Protein AF-A0A420J752-F1 (afdb_monomer_l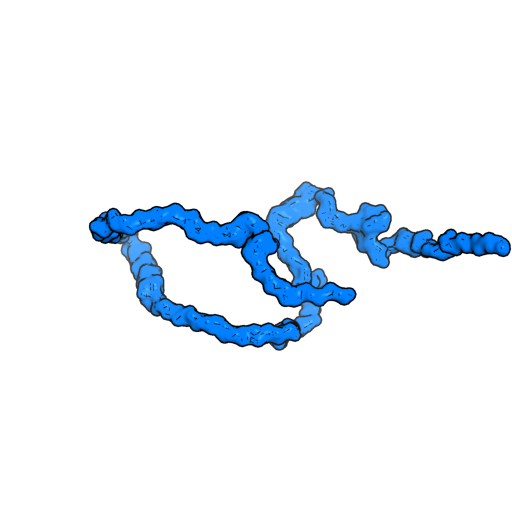ite)

Secondary structure (DSSP, 8-state):
-----PPPPGGGS-GGG---S------------------HHHHHHHHHHHHHHS-HHHHHHHHHHHHHHHHS-----PPP------SSPPTT------SS---TT-----HHHHHHHHH---TTS-B-TTT--BSS-GGG-GGGGT--GGG--PPPP-

Foldseek 3Di:
DDPPPDDDDPVNDDPVPDPPPPPPPDPPDDPDPPPVVVPVPVVVVVVVVVLVVDDPVVNVVVVVVVCVVVVPDVPPPPDPDPPPPPVDDPPPDDPPPPPDPDDPPDDDDDPVVVVCVVVDPDPPQDAAPPPRHGDDHVVPDPCVVVPDVPPPPDPDDD

Structure (mmCIF, N/CA/C/O backbone):
data_AF-A0A420J752-F1
#
_entry.id   AF-A0A420J752-F1
#
loop_
_atom_site.group_PDB
_atom_site.id
_atom_site.type_symbol
_atom_site.label_atom_id
_atom_site.label_alt_id
_atom_site.label_comp_id
_atom_site.label_asym_id
_atom_site.label_entity_id
_atom_site.label_seq_id
_atom_site.pdbx_PDB_ins_code
_atom_site.Cartn_x
_atom_site.Cartn_y
_atom_site.Cartn_z
_atom_site.occupancy
_atom_site.B_iso_or_equiv
_atom_site.auth_seq_id
_atom_site.auth_comp_id
_atom_site.auth_asym_id
_atom_site.auth_atom_id
_atom_site.pdbx_PDB_model_num
ATOM 1 N N . MET A 1 1 ? -27.806 12.579 -32.668 1.00 44.66 1 MET A N 1
ATOM 2 C CA . MET A 1 1 ? -27.696 13.347 -31.411 1.00 44.66 1 MET A CA 1
ATOM 3 C C . MET A 1 1 ? -28.503 12.600 -30.371 1.00 44.66 1 MET A C 1
ATOM 5 O O . MET A 1 1 ? -29.697 12.449 -30.565 1.00 44.66 1 MET A O 1
ATOM 9 N N . ILE A 1 2 ? -27.848 12.028 -29.363 1.00 44.81 2 ILE A N 1
ATOM 10 C CA . ILE A 1 2 ? -28.514 11.266 -28.303 1.00 44.81 2 ILE A CA 1
ATOM 11 C C . ILE A 1 2 ? -28.699 12.230 -27.129 1.00 44.81 2 ILE A C 1
ATOM 13 O O . ILE A 1 2 ? -27.719 12.641 -26.514 1.00 44.81 2 ILE A O 1
ATOM 17 N N . THR A 1 3 ? -29.934 12.649 -26.869 1.00 63.44 3 THR A N 1
ATOM 18 C CA . THR A 1 3 ? -30.299 13.540 -25.758 1.00 63.44 3 THR A CA 1
ATOM 19 C C . THR A 1 3 ? -30.768 12.703 -24.569 1.00 63.44 3 THR A C 1
ATOM 21 O O . THR A 1 3 ? -31.959 12.643 -24.279 1.00 63.44 3 THR A O 1
ATOM 24 N N . ASN A 1 4 ? -29.842 12.024 -23.892 1.00 62.28 4 ASN A N 1
ATOM 25 C CA . ASN A 1 4 ? -30.173 11.150 -22.761 1.00 62.28 4 ASN A CA 1
ATOM 26 C C . ASN A 1 4 ? -29.866 11.841 -21.427 1.00 62.28 4 ASN A C 1
ATOM 28 O O . ASN A 1 4 ? -28.964 11.435 -20.703 1.00 62.28 4 ASN A O 1
ATOM 32 N N . ASN A 1 5 ? -30.636 12.883 -21.105 1.00 73.56 5 ASN A N 1
ATOM 33 C CA . ASN A 1 5 ? -30.667 13.490 -19.766 1.00 73.56 5 ASN A CA 1
ATOM 34 C C . ASN A 1 5 ? -31.740 12.839 -18.872 1.00 73.56 5 ASN A C 1
ATOM 36 O O . ASN A 1 5 ? -32.286 13.479 -17.976 1.00 73.56 5 ASN A O 1
ATOM 40 N N . THR A 1 6 ? -32.101 11.585 -19.137 1.00 80.69 6 THR A N 1
ATOM 41 C CA . THR A 1 6 ? -33.031 10.847 -18.284 1.00 80.69 6 THR A CA 1
ATOM 42 C C . THR A 1 6 ? -32.320 10.459 -16.987 1.00 80.69 6 THR A C 1
ATOM 44 O O . THR A 1 6 ? -31.239 9.868 -17.060 1.00 80.69 6 THR A O 1
ATOM 47 N N . PRO A 1 7 ? -32.881 10.789 -15.810 1.00 83.19 7 PRO A N 1
ATOM 48 C CA . PRO A 1 7 ? -32.289 10.402 -14.537 1.00 83.19 7 PRO A CA 1
ATOM 49 C C . PRO A 1 7 ? -32.213 8.875 -14.451 1.00 83.19 7 PRO A C 1
ATOM 51 O O . PRO A 1 7 ? -33.194 8.189 -14.737 1.00 83.19 7 PRO A O 1
ATOM 54 N N . LEU A 1 8 ? -31.040 8.358 -14.079 1.00 85.75 8 LEU A N 1
ATOM 55 C CA . LEU A 1 8 ? -30.839 6.925 -13.883 1.00 85.75 8 LEU A CA 1
ATOM 56 C C . LEU A 1 8 ? -31.672 6.454 -12.691 1.00 85.75 8 LEU A C 1
ATOM 58 O O . LEU A 1 8 ? -31.659 7.057 -11.616 1.00 85.75 8 LEU A O 1
ATOM 62 N N . THR A 1 9 ? -32.384 5.359 -12.890 1.00 84.25 9 THR A N 1
ATOM 63 C CA . THR A 1 9 ? -33.159 4.654 -11.877 1.00 84.25 9 THR A CA 1
ATOM 64 C C . THR A 1 9 ? -32.335 3.510 -11.289 1.00 84.25 9 THR A C 1
ATOM 66 O O . THR A 1 9 ? -31.378 3.032 -11.891 1.00 84.25 9 THR A O 1
ATOM 69 N N . VAL A 1 10 ? -32.722 3.007 -10.113 1.00 80.31 10 VAL A N 1
ATOM 70 C CA . VAL A 1 10 ? -32.060 1.850 -9.470 1.00 80.31 10 VAL A CA 1
ATOM 71 C C . VAL A 1 10 ? -32.070 0.603 -10.374 1.00 80.31 10 VAL A C 1
ATOM 73 O O . VAL A 1 10 ? -31.197 -0.260 -10.266 1.00 80.31 10 VAL A O 1
ATOM 76 N N . LEU A 1 11 ? -33.027 0.518 -11.305 1.00 82.94 11 LEU A N 1
ATOM 77 C CA . LEU A 1 11 ? -33.137 -0.584 -12.257 1.00 82.94 11 LEU A CA 1
ATOM 78 C C . LEU A 1 11 ? -32.052 -0.567 -13.339 1.00 82.94 11 LEU A C 1
ATOM 80 O O . LEU A 1 11 ? -31.729 -1.632 -13.864 1.00 82.94 11 LEU A O 1
ATOM 84 N N . ASP A 1 12 ? -31.451 0.594 -13.604 1.00 86.50 12 ASP A N 1
ATOM 85 C CA . ASP A 1 12 ? -30.375 0.752 -14.589 1.00 86.50 12 ASP A CA 1
ATOM 86 C C . ASP A 1 12 ? -29.032 0.198 -14.082 1.00 86.50 12 ASP A C 1
ATOM 88 O O . ASP A 1 12 ? -28.099 -0.016 -14.857 1.00 86.50 12 ASP A O 1
ATOM 92 N N . PHE A 1 13 ? -28.934 -0.076 -12.778 1.00 84.19 13 PHE A N 1
ATOM 93 C CA . PHE A 1 13 ? -27.753 -0.659 -12.153 1.00 84.19 13 PHE A CA 1
ATOM 94 C C . PHE A 1 13 ? -27.886 -2.181 -12.026 1.00 84.19 13 PHE A C 1
ATOM 96 O O . PHE A 1 13 ? -28.956 -2.724 -11.717 1.00 84.19 13 PHE A O 1
ATOM 103 N N . HIS A 1 14 ? -26.766 -2.880 -12.236 1.00 82.94 14 HIS A N 1
ATOM 104 C CA . HIS A 1 14 ? -26.658 -4.330 -12.078 1.00 82.94 14 HIS A CA 1
ATOM 105 C C . HIS A 1 14 ? -27.032 -4.754 -10.649 1.00 82.94 14 HIS A C 1
ATOM 107 O O . HIS A 1 14 ? -26.683 -4.067 -9.692 1.00 82.94 14 HIS A O 1
ATOM 113 N N . CYS A 1 15 ? -27.700 -5.900 -10.485 1.00 80.50 15 CYS A N 1
ATOM 114 C CA . CYS A 1 15 ? -28.224 -6.359 -9.190 1.00 80.50 15 CYS A CA 1
ATOM 115 C C . CYS A 1 15 ? -27.165 -6.415 -8.074 1.00 80.50 15 CYS A C 1
AT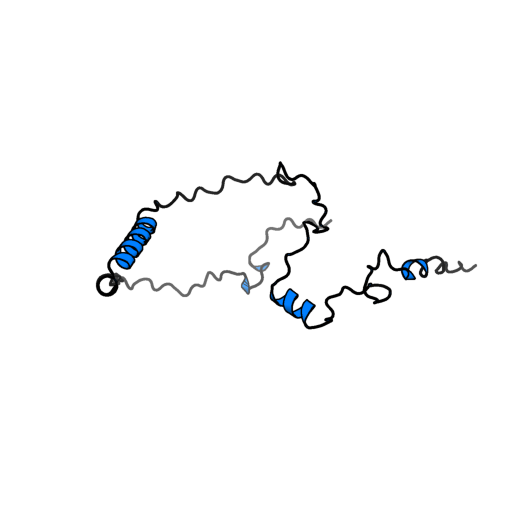OM 117 O O . CYS A 1 15 ? -27.441 -5.993 -6.964 1.00 80.50 15 CYS A O 1
ATOM 119 N N . LEU A 1 16 ? -25.933 -6.829 -8.387 1.00 77.38 16 LEU A N 1
ATOM 120 C CA . LEU A 1 16 ? -24.807 -6.860 -7.435 1.00 77.38 16 LEU A CA 1
ATOM 121 C C . LEU A 1 16 ? -24.401 -5.489 -6.860 1.00 77.38 16 LEU A C 1
ATOM 123 O O . LEU A 1 16 ? -23.673 -5.437 -5.877 1.00 77.38 16 LEU A O 1
ATOM 127 N N . TRP A 1 17 ? -24.814 -4.392 -7.496 1.00 79.25 17 TRP A N 1
ATOM 128 C CA . TRP A 1 17 ? -24.519 -3.018 -7.069 1.00 79.25 17 TRP A CA 1
ATOM 129 C C . TRP A 1 17 ? -25.714 -2.373 -6.364 1.00 79.25 17 TRP A C 1
ATOM 131 O O . TRP A 1 17 ? -25.646 -1.214 -5.955 1.00 79.25 17 TRP A O 1
ATOM 141 N N . ARG A 1 18 ? -26.822 -3.107 -6.234 1.00 82.56 18 ARG A N 1
ATOM 142 C CA . ARG A 1 18 ? -27.978 -2.669 -5.465 1.00 82.56 18 ARG A CA 1
ATOM 143 C C . ARG A 1 18 ? -27.693 -3.001 -4.009 1.00 82.56 18 ARG A C 1
ATOM 145 O O . ARG A 1 18 ? -27.453 -4.151 -3.659 1.00 82.56 18 ARG A O 1
ATOM 152 N N . LEU A 1 19 ? -27.685 -1.977 -3.166 1.00 72.50 19 LEU A N 1
ATOM 153 C CA . LEU A 1 19 ? -27.754 -2.176 -1.728 1.00 72.50 19 LEU A CA 1
ATOM 154 C C . LEU A 1 19 ? -29.200 -2.571 -1.432 1.00 72.50 19 LEU A C 1
ATOM 156 O O . LEU A 1 19 ? -30.082 -1.712 -1.411 1.00 72.50 19 LEU A O 1
ATOM 160 N N . ASP A 1 20 ? -29.465 -3.869 -1.307 1.00 66.00 20 ASP A N 1
ATOM 161 C CA . ASP A 1 20 ? -30.785 -4.345 -0.914 1.00 66.00 20 ASP A CA 1
ATOM 162 C C . ASP A 1 20 ? -31.105 -3.785 0.480 1.00 66.00 20 ASP A C 1
ATOM 164 O O . ASP A 1 20 ? -30.507 -4.163 1.483 1.00 66.00 20 ASP A O 1
ATOM 168 N N . VAL A 1 21 ? -32.072 -2.863 0.540 1.00 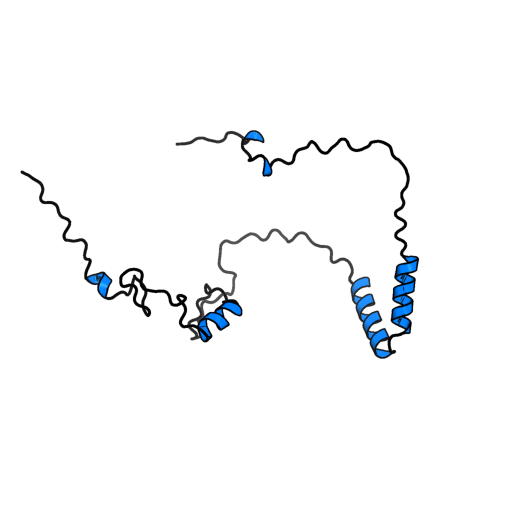59.53 21 VAL A N 1
ATOM 169 C CA . VAL A 1 21 ? -32.627 -2.310 1.793 1.00 59.53 21 VAL A CA 1
ATOM 170 C C . VAL A 1 21 ? -33.385 -3.389 2.585 1.00 59.53 21 VAL A C 1
ATOM 172 O O . VAL A 1 21 ? -33.757 -3.179 3.734 1.00 59.53 21 VAL A O 1
ATOM 175 N N . ALA A 1 22 ? -33.550 -4.584 2.012 1.00 56.81 22 ALA A N 1
ATOM 176 C CA . ALA A 1 22 ? -33.942 -5.789 2.725 1.00 56.81 22 ALA A CA 1
ATOM 177 C C . ALA A 1 22 ? -32.778 -6.321 3.584 1.00 56.81 22 ALA A C 1
ATOM 179 O O . ALA A 1 22 ? -32.344 -7.466 3.449 1.00 56.81 22 ALA A O 1
ATOM 180 N N . ALA A 1 23 ? -32.291 -5.489 4.506 1.00 52.75 23 ALA A N 1
ATOM 181 C CA . ALA A 1 23 ? -31.756 -6.016 5.746 1.00 52.75 23 ALA A CA 1
ATOM 182 C C . ALA A 1 23 ? -32.878 -6.856 6.392 1.00 52.75 23 ALA A C 1
ATOM 184 O O . ALA A 1 23 ? -34.034 -6.414 6.394 1.00 52.75 23 ALA A O 1
ATOM 185 N N . PRO A 1 24 ? -32.590 -8.069 6.897 1.00 60.75 24 PRO A N 1
ATOM 186 C CA . PRO A 1 24 ? -33.572 -8.824 7.669 1.00 60.75 24 PRO A CA 1
ATOM 187 C C . PRO A 1 24 ? -34.123 -7.920 8.782 1.00 60.75 24 PRO A C 1
ATOM 189 O O . PRO A 1 24 ? -33.359 -7.092 9.289 1.00 60.75 24 PRO A O 1
ATOM 192 N N . PRO A 1 25 ? -35.420 -8.032 9.138 1.00 50.75 25 PRO A N 1
ATOM 193 C CA . PRO A 1 25 ? -36.012 -7.191 10.167 1.00 50.75 25 PRO A CA 1
ATOM 194 C C . PRO A 1 25 ? -35.114 -7.238 11.399 1.00 50.75 25 PRO A C 1
ATOM 196 O O . PRO A 1 25 ? -34.881 -8.303 11.975 1.00 50.75 25 PRO A O 1
ATOM 199 N N . LEU A 1 26 ? -34.554 -6.073 11.727 1.00 49.31 26 LEU A N 1
ATOM 200 C CA . LEU A 1 26 ? -33.855 -5.843 12.977 1.00 49.31 26 LEU A CA 1
ATOM 201 C C . LEU A 1 26 ? -34.776 -6.354 14.089 1.00 49.31 26 LEU A C 1
ATOM 203 O O . LEU A 1 26 ? -35.944 -5.956 14.112 1.00 49.31 26 LEU A O 1
ATOM 207 N N . PRO A 1 27 ? -34.306 -7.244 14.976 1.00 51.41 27 PRO A N 1
ATOM 208 C CA . PRO A 1 27 ? -35.059 -7.583 16.164 1.00 51.41 27 PRO A CA 1
ATOM 209 C C . PRO A 1 27 ? -35.153 -6.323 17.029 1.00 51.41 27 PRO A C 1
ATOM 211 O O . PRO A 1 27 ? -34.270 -6.024 17.831 1.00 51.41 27 PRO A O 1
ATOM 214 N N . GLU A 1 28 ? -36.223 -5.555 16.839 1.00 52.88 28 GLU A N 1
ATOM 215 C CA . GLU A 1 28 ? -36.718 -4.661 17.870 1.00 52.88 28 GLU A CA 1
ATOM 216 C C . GLU A 1 28 ? -37.060 -5.538 19.082 1.00 52.88 28 GLU A C 1
ATOM 218 O O . GLU A 1 28 ? -37.882 -6.448 19.003 1.00 52.88 28 GLU A O 1
ATOM 223 N N . GLN A 1 29 ? -36.388 -5.241 20.196 1.00 53.31 29 GLN A N 1
ATOM 224 C CA . GLN A 1 29 ? -36.567 -5.815 21.532 1.00 53.31 29 GLN A CA 1
ATOM 225 C C . GLN A 1 29 ? -35.871 -7.156 21.818 1.00 53.31 29 GLN A C 1
ATOM 227 O O . GLN A 1 29 ? -36.487 -8.161 22.163 1.00 53.31 29 GLN A O 1
ATOM 232 N N . LEU A 1 30 ? -34.543 -7.097 21.920 1.00 45.44 30 LEU A N 1
ATOM 233 C CA . LEU A 1 30 ? -33.958 -7.471 23.206 1.00 45.44 30 LEU A CA 1
ATOM 234 C C . LEU A 1 30 ? -33.100 -6.309 23.708 1.00 45.44 30 LEU A C 1
ATOM 236 O O . LEU A 1 30 ? -31.899 -6.236 23.464 1.00 45.44 30 LEU A O 1
ATOM 240 N N . GLU A 1 31 ? -33.743 -5.390 24.425 1.00 47.50 31 GLU A N 1
ATOM 241 C CA . GLU A 1 31 ? -33.055 -4.621 25.454 1.00 47.50 31 GLU A CA 1
ATOM 242 C C . GLU A 1 31 ? -32.571 -5.602 26.526 1.00 47.50 31 GLU A C 1
ATOM 244 O O . GLU A 1 31 ? -33.208 -5.841 27.547 1.00 47.50 31 GLU A O 1
ATOM 249 N N . ALA A 1 32 ? -31.435 -6.228 26.264 1.00 41.12 32 ALA A N 1
ATOM 250 C CA . ALA A 1 32 ? -30.541 -6.651 27.311 1.00 41.12 32 ALA A CA 1
ATOM 251 C C . ALA A 1 32 ? -29.289 -5.827 27.087 1.00 41.12 32 ALA A C 1
ATOM 253 O O . ALA A 1 32 ? -28.635 -5.933 26.052 1.00 41.12 32 ALA A O 1
ATOM 254 N N . ASN A 1 33 ? -28.987 -4.987 28.066 1.00 48.47 33 ASN A N 1
ATOM 255 C CA . ASN A 1 33 ? -27.683 -4.395 28.260 1.00 48.47 33 ASN A CA 1
ATOM 256 C C . ASN A 1 33 ? -26.629 -5.514 28.299 1.00 48.47 33 ASN A C 1
ATOM 258 O O . ASN A 1 33 ? -26.171 -5.896 29.371 1.00 48.47 33 ASN A O 1
ATOM 262 N N . SER A 1 34 ? -26.206 -6.052 27.155 1.00 44.53 34 SER A N 1
ATOM 263 C CA . SER A 1 34 ? -24.865 -6.598 27.062 1.00 44.53 34 SER A CA 1
ATOM 264 C C . SER A 1 34 ? -23.972 -5.384 26.894 1.00 44.53 34 SER A C 1
ATOM 266 O O . SER A 1 34 ? -23.494 -5.070 25.800 1.00 44.53 34 SER A O 1
ATOM 268 N N . SER A 1 35 ? -23.747 -4.691 28.014 1.00 48.50 35 SER A N 1
ATOM 269 C CA . SER A 1 35 ? -22.410 -4.206 28.296 1.00 48.50 35 SER A CA 1
ATOM 270 C C . SER A 1 35 ? -21.504 -5.360 27.910 1.00 48.50 35 SER A C 1
ATOM 272 O O . SER A 1 35 ? -21.396 -6.358 28.620 1.00 48.50 35 SER A O 1
ATOM 274 N N . THR A 1 36 ? -20.920 -5.269 26.721 1.00 50.00 36 THR A N 1
ATOM 275 C CA . THR A 1 36 ? -19.682 -5.968 26.462 1.00 50.00 36 THR A CA 1
ATOM 276 C C . THR A 1 36 ? -18.739 -5.208 27.372 1.00 50.00 36 THR A C 1
ATOM 278 O O . THR A 1 36 ? -18.151 -4.207 26.971 1.00 50.00 36 THR A O 1
ATOM 281 N N . GLU A 1 37 ? -18.760 -5.568 28.659 1.00 52.88 37 GLU A N 1
ATOM 282 C CA . GLU A 1 37 ? -17.703 -5.274 29.598 1.00 52.88 37 GLU A CA 1
ATOM 283 C C . GLU A 1 37 ? -16.498 -5.855 28.885 1.00 52.88 37 GLU A C 1
ATOM 285 O O . GLU A 1 37 ? -16.273 -7.066 28.866 1.00 52.88 37 GLU A O 1
ATOM 290 N N . LEU A 1 38 ? -15.824 -5.005 28.115 1.00 57.91 38 LEU A N 1
ATOM 291 C CA . LEU A 1 38 ? -14.529 -5.312 27.572 1.00 57.91 38 LEU A CA 1
ATOM 292 C C . LEU A 1 38 ? -13.745 -5.680 28.818 1.00 57.91 38 LEU A C 1
ATOM 294 O O . LEU A 1 38 ? -13.487 -4.810 29.649 1.00 57.91 38 LEU A O 1
ATOM 298 N N . VAL A 1 39 ? -13.493 -6.974 29.008 1.00 63.84 39 VAL A N 1
ATOM 299 C CA . VAL A 1 39 ? -12.790 -7.481 30.180 1.00 63.84 39 VAL A CA 1
ATOM 300 C C . VAL A 1 39 ? -11.337 -7.043 29.988 1.00 63.84 39 VAL A C 1
ATOM 302 O O . VAL A 1 39 ? -10.479 -7.797 29.532 1.00 63.84 39 VAL A O 1
ATOM 305 N N . LEU A 1 40 ? -11.083 -5.753 30.215 1.00 70.50 40 LEU A N 1
ATOM 306 C CA . LEU A 1 40 ? -9.778 -5.121 30.116 1.00 70.50 40 LEU A CA 1
ATOM 307 C C . LEU A 1 40 ? -8.877 -5.696 31.200 1.00 70.50 40 LEU A C 1
ATOM 309 O O . LEU A 1 40 ? -7.693 -5.874 30.959 1.00 70.50 40 LEU A O 1
ATOM 313 N N . ASP A 1 41 ? -9.439 -6.066 32.348 1.00 79.50 41 ASP A N 1
ATOM 314 C CA . ASP A 1 41 ? -8.708 -6.581 33.503 1.00 79.50 41 ASP A CA 1
ATOM 315 C C . ASP A 1 41 ? -7.795 -7.785 33.212 1.00 79.50 41 ASP A C 1
ATOM 317 O O . ASP A 1 41 ? -6.597 -7.683 33.483 1.00 79.50 41 ASP A O 1
ATOM 321 N N . PRO A 1 42 ? -8.251 -8.907 32.620 1.00 86.19 42 PRO A N 1
ATOM 322 C CA . PRO A 1 42 ? -7.377 -10.031 32.290 1.00 86.19 42 PRO A CA 1
ATOM 323 C C . PRO A 1 42 ? -6.338 -9.667 31.225 1.00 86.19 42 PRO A C 1
ATOM 325 O O . PRO A 1 42 ? -5.210 -10.163 31.267 1.00 86.19 42 PRO A O 1
ATOM 328 N N . PHE A 1 43 ? -6.677 -8.778 30.289 1.00 84.81 43 PHE A N 1
ATOM 329 C CA . PHE A 1 43 ? -5.730 -8.313 29.281 1.00 84.81 43 PHE A CA 1
ATOM 330 C C . PHE A 1 43 ? -4.635 -7.433 29.899 1.00 84.81 43 PHE A C 1
ATOM 332 O O . PHE A 1 43 ? -3.448 -7.678 29.676 1.00 84.81 43 PHE A O 1
ATOM 339 N N . LEU A 1 44 ? -5.013 -6.454 30.723 1.00 85.62 44 LEU A N 1
ATOM 340 C CA . LEU A 1 44 ? -4.100 -5.572 31.447 1.00 85.62 44 LEU A CA 1
ATOM 341 C C . LEU A 1 44 ? -3.231 -6.369 32.423 1.00 85.62 44 LEU A C 1
ATOM 343 O O . LEU A 1 44 ? -2.021 -6.150 32.472 1.00 85.62 44 LEU A O 1
ATOM 347 N N . ALA A 1 45 ? -3.796 -7.360 33.116 1.00 86.56 45 ALA A N 1
ATOM 348 C CA . ALA A 1 45 ? -3.039 -8.284 33.956 1.00 86.56 45 ALA A CA 1
ATOM 349 C C . ALA A 1 45 ? -1.978 -9.051 33.146 1.00 86.56 45 ALA A C 1
ATOM 351 O O . ALA A 1 45 ? -0.815 -9.118 33.554 1.00 86.56 45 ALA A O 1
ATOM 352 N N . ALA A 1 46 ? -2.332 -9.560 31.961 1.00 89.56 46 ALA A N 1
ATOM 353 C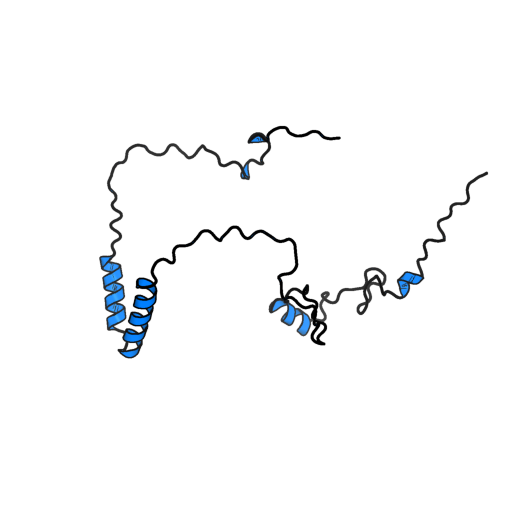 CA . ALA A 1 46 ? -1.393 -10.250 31.075 1.00 89.56 46 ALA A CA 1
ATOM 354 C C . ALA A 1 46 ? -0.312 -9.320 30.489 1.00 89.56 46 ALA A C 1
ATOM 356 O O . ALA A 1 46 ? 0.817 -9.749 30.233 1.00 89.56 46 ALA A O 1
ATOM 357 N N . VAL A 1 47 ? -0.626 -8.045 30.244 1.00 87.88 47 VAL A N 1
ATOM 358 C CA . VAL A 1 47 ? 0.363 -7.035 29.828 1.00 87.88 47 VAL A CA 1
ATOM 359 C C . VAL A 1 47 ? 1.325 -6.724 30.979 1.00 87.88 47 VAL A C 1
ATOM 361 O O . VAL A 1 47 ? 2.540 -6.769 30.783 1.00 87.88 47 VAL A O 1
ATOM 364 N N . CYS A 1 48 ? 0.808 -6.509 32.190 1.00 87.38 48 CYS A N 1
ATOM 365 C CA . CYS A 1 48 ? 1.611 -6.286 33.393 1.00 87.38 48 CYS A CA 1
ATOM 366 C C . CYS A 1 48 ? 2.557 -7.457 33.681 1.00 87.38 48 CYS A C 1
ATOM 368 O O . CYS A 1 48 ? 3.742 -7.236 33.933 1.00 87.38 48 CYS A O 1
ATOM 370 N N . GLN A 1 49 ? 2.072 -8.697 33.583 1.00 91.06 49 GLN A N 1
ATOM 371 C CA . GLN A 1 49 ? 2.896 -9.891 33.776 1.00 91.06 49 GLN A CA 1
ATOM 372 C C . GLN A 1 49 ? 4.047 -9.953 32.762 1.00 91.06 49 GLN A C 1
ATOM 374 O O . GLN A 1 49 ? 5.192 -10.208 33.131 1.00 91.06 49 GLN A O 1
ATOM 379 N N . ARG A 1 50 ? 3.777 -9.661 31.485 1.00 89.56 50 ARG A N 1
ATOM 380 C CA . ARG A 1 50 ? 4.820 -9.633 30.449 1.00 89.56 50 ARG A CA 1
ATOM 381 C C . ARG A 1 50 ? 5.854 -8.540 30.707 1.00 89.56 50 ARG A C 1
ATOM 383 O O . ARG A 1 50 ? 7.042 -8.809 30.587 1.00 89.56 50 ARG A O 1
ATOM 390 N N . LEU A 1 51 ? 5.433 -7.352 31.141 1.00 88.25 51 LEU A N 1
ATOM 391 C CA . LEU A 1 51 ? 6.349 -6.264 31.508 1.00 88.25 51 LEU A CA 1
ATOM 392 C C . LEU A 1 51 ? 7.234 -6.590 32.721 1.00 88.25 51 LEU A C 1
ATOM 394 O O . LEU A 1 51 ? 8.321 -6.028 32.837 1.00 88.25 51 LEU A O 1
ATOM 398 N N . GLN A 1 52 ? 6.789 -7.470 33.622 1.00 89.19 52 GLN A N 1
ATOM 399 C CA . GLN A 1 52 ? 7.586 -7.922 34.770 1.00 89.19 52 GLN A CA 1
ATOM 400 C C . GLN A 1 52 ? 8.692 -8.908 34.372 1.00 89.19 52 GLN A C 1
ATOM 402 O O . GLN A 1 52 ? 9.742 -8.921 35.007 1.00 89.19 52 GLN A O 1
ATOM 407 N N . MET A 1 53 ? 8.482 -9.700 33.317 1.00 91.25 53 MET A N 1
ATOM 408 C CA . MET A 1 53 ? 9.462 -10.683 32.827 1.00 91.25 53 MET A CA 1
ATOM 409 C C . MET A 1 53 ? 10.556 -10.068 31.943 1.00 91.25 53 MET A C 1
ATOM 411 O O . MET A 1 53 ? 11.535 -10.731 31.603 1.00 91.25 53 MET A O 1
ATOM 415 N N . VAL A 1 54 ? 10.383 -8.811 31.544 1.00 91.62 54 VAL A N 1
ATOM 416 C CA . VAL A 1 54 ? 11.263 -8.097 30.621 1.00 91.62 54 VAL A CA 1
ATOM 417 C C . VAL A 1 54 ? 12.374 -7.374 31.391 1.00 91.62 54 VAL A C 1
ATOM 419 O O . VAL A 1 54 ? 12.146 -6.786 32.447 1.00 91.62 54 VAL A O 1
ATOM 422 N N . GLY A 1 55 ? 13.596 -7.395 30.849 1.00 94.06 55 GLY A N 1
ATOM 423 C CA . GLY A 1 55 ? 14.745 -6.712 31.451 1.00 94.06 55 GLY A CA 1
ATOM 424 C C . GLY A 1 55 ? 14.562 -5.185 31.529 1.00 94.06 55 GLY A C 1
ATOM 425 O O . GLY A 1 55 ? 13.819 -4.604 30.735 1.00 94.06 55 GLY A O 1
ATOM 426 N N . PRO A 1 56 ? 15.273 -4.492 32.437 1.00 89.75 56 PRO A N 1
ATOM 427 C CA . PRO A 1 56 ? 15.021 -3.081 32.750 1.00 89.75 56 PRO A CA 1
ATOM 428 C C . PRO A 1 56 ? 15.153 -2.145 31.537 1.00 89.75 56 PRO A C 1
ATOM 430 O O . PRO A 1 56 ? 14.344 -1.236 31.375 1.00 89.75 56 PRO A O 1
ATOM 433 N N . HIS A 1 57 ? 16.116 -2.402 30.646 1.00 91.44 57 HIS A N 1
ATOM 434 C CA . HIS A 1 57 ? 16.302 -1.616 29.421 1.00 91.44 57 HIS A CA 1
ATOM 435 C C . HIS A 1 57 ? 15.125 -1.768 28.448 1.00 91.44 57 HIS A C 1
ATOM 437 O O . HIS A 1 57 ? 14.606 -0.793 27.915 1.00 91.44 57 HIS A O 1
ATOM 443 N N . GLN A 1 58 ? 14.687 -3.004 28.214 1.00 90.12 58 GLN A N 1
ATOM 444 C CA . GLN A 1 58 ? 13.570 -3.291 27.314 1.00 90.12 58 GLN A CA 1
ATOM 445 C C . GLN A 1 58 ? 12.258 -2.732 27.878 1.00 90.12 58 GLN A C 1
ATOM 447 O O . GLN A 1 58 ? 11.443 -2.200 27.132 1.00 90.12 58 GLN A O 1
ATOM 452 N N . LYS A 1 59 ? 12.083 -2.769 29.203 1.00 91.81 59 LYS A N 1
ATOM 453 C CA . LYS A 1 59 ? 10.938 -2.148 29.873 1.00 91.81 59 LYS A CA 1
ATOM 454 C C . LYS A 1 59 ? 10.898 -0.633 29.650 1.00 91.81 59 LYS A C 1
ATOM 456 O O . LYS A 1 59 ? 9.832 -0.111 29.344 1.00 91.81 59 LYS A O 1
ATOM 461 N N . ALA A 1 60 ? 12.037 0.055 29.767 1.00 89.56 60 ALA A N 1
ATOM 462 C CA . ALA A 1 60 ? 12.124 1.493 29.502 1.00 89.56 60 ALA A CA 1
ATOM 463 C C . ALA A 1 60 ? 11.730 1.830 28.053 1.00 89.56 60 ALA A C 1
ATOM 465 O O . ALA A 1 60 ? 10.905 2.711 27.835 1.00 89.56 60 ALA A O 1
ATOM 466 N N . GLN A 1 61 ? 12.231 1.056 27.087 1.00 92.38 61 GLN A N 1
ATOM 467 C CA . GLN A 1 61 ? 11.905 1.228 25.670 1.00 92.38 61 GLN A CA 1
ATOM 468 C C . GLN A 1 61 ? 10.412 1.002 25.370 1.00 92.38 61 GLN A C 1
ATOM 470 O O . GLN A 1 61 ? 9.805 1.766 24.625 1.00 92.38 61 GLN A O 1
ATOM 475 N N . ILE A 1 62 ? 9.796 -0.030 25.959 1.00 90.12 62 ILE A N 1
ATOM 476 C CA . ILE A 1 62 ? 8.362 -0.305 25.773 1.00 90.12 62 ILE A CA 1
ATOM 477 C C . ILE A 1 62 ? 7.513 0.833 26.355 1.00 90.12 62 ILE A C 1
ATOM 479 O O . ILE A 1 62 ? 6.547 1.262 25.728 1.00 90.12 62 ILE A O 1
ATOM 483 N N . LEU A 1 63 ? 7.868 1.342 27.539 1.00 88.69 63 LEU A N 1
ATOM 484 C CA . LEU A 1 63 ? 7.142 2.452 28.160 1.00 88.69 63 LEU A CA 1
ATOM 485 C C . LEU A 1 63 ? 7.254 3.744 27.342 1.00 88.69 63 LEU A C 1
ATOM 487 O O . LEU A 1 63 ? 6.262 4.455 27.204 1.00 88.69 63 LEU A O 1
ATOM 491 N N . GLU A 1 64 ? 8.421 4.024 26.764 1.00 89.31 64 GLU A N 1
ATOM 492 C CA . GLU A 1 64 ? 8.626 5.163 25.862 1.00 89.31 64 GLU A CA 1
ATOM 493 C C . GLU A 1 64 ? 7.725 5.066 24.621 1.00 89.31 64 GLU A C 1
ATOM 495 O O . GLU A 1 64 ? 7.016 6.018 24.297 1.00 89.31 64 GLU A O 1
ATOM 500 N N . GLN A 1 65 ? 7.664 3.893 23.984 1.00 87.81 65 GLN A N 1
ATOM 501 C CA . GLN A 1 65 ? 6.799 3.658 22.822 1.00 87.81 65 GLN A CA 1
ATOM 502 C C . GLN A 1 65 ? 5.311 3.804 23.154 1.00 87.81 65 GLN A C 1
ATOM 504 O O . GLN A 1 65 ? 4.575 4.459 22.418 1.00 87.81 65 GLN A O 1
ATOM 509 N N . LEU A 1 66 ? 4.865 3.224 24.272 1.00 86.44 66 LEU A N 1
ATOM 510 C CA . LEU A 1 66 ? 3.475 3.346 24.717 1.00 86.44 66 LEU A CA 1
ATOM 511 C C . LEU A 1 66 ? 3.112 4.796 25.042 1.00 86.44 66 LEU A C 1
ATOM 513 O O . LEU A 1 66 ? 2.004 5.227 24.738 1.00 86.44 66 LEU A O 1
ATOM 517 N N . THR A 1 67 ? 4.048 5.551 25.618 1.00 86.56 67 THR A N 1
ATOM 518 C CA . THR A 1 67 ? 3.857 6.980 25.890 1.00 86.56 67 THR A CA 1
ATOM 519 C C . THR A 1 67 ? 3.753 7.767 24.589 1.00 86.56 67 THR A C 1
ATOM 521 O O . THR A 1 67 ? 2.869 8.606 24.477 1.00 86.56 67 THR A O 1
ATOM 524 N N . GLY A 1 68 ? 4.577 7.459 23.582 1.00 81.62 68 GLY A N 1
ATOM 525 C CA . GLY A 1 68 ? 4.463 8.062 22.252 1.00 81.62 68 GLY A CA 1
ATOM 526 C C . GLY A 1 68 ? 3.076 7.860 21.639 1.00 81.62 68 GLY A C 1
ATOM 527 O O . GLY A 1 68 ? 2.438 8.825 21.242 1.00 81.62 68 GLY A O 1
ATOM 528 N N . ILE A 1 69 ? 2.561 6.629 21.668 1.00 82.44 69 ILE A N 1
ATOM 529 C CA . ILE A 1 69 ? 1.237 6.295 21.116 1.00 82.44 69 ILE A CA 1
ATOM 530 C C . ILE A 1 69 ? 0.098 6.939 21.925 1.00 82.44 69 ILE A C 1
ATOM 532 O O . ILE A 1 69 ? -0.896 7.375 21.355 1.00 82.44 69 ILE A O 1
ATOM 536 N N . ALA A 1 70 ? 0.215 6.985 23.255 1.00 80.25 70 ALA A N 1
ATOM 537 C CA . ALA A 1 70 ? -0.830 7.527 24.127 1.00 80.25 70 ALA A CA 1
ATOM 538 C C . ALA A 1 70 ? -0.864 9.066 24.155 1.00 80.25 70 ALA A C 1
ATOM 540 O O . ALA A 1 70 ? -1.916 9.649 24.416 1.00 80.25 70 ALA A O 1
ATOM 541 N N . VAL A 1 71 ? 0.285 9.714 23.931 1.00 77.81 71 VAL A N 1
ATOM 542 C CA . VAL A 1 71 ? 0.453 11.178 23.954 1.00 77.81 71 VAL A CA 1
ATOM 543 C C . VAL A 1 71 ? 0.402 11.783 22.551 1.00 77.81 71 VAL A C 1
ATOM 545 O O . VAL A 1 71 ? 0.265 13.001 22.443 1.00 77.81 71 VAL A O 1
ATOM 548 N N . GLU A 1 72 ? 0.444 10.976 21.484 1.00 68.94 72 GLU A N 1
ATOM 549 C CA . GLU A 1 72 ? -0.004 11.399 20.156 1.00 68.94 72 GLU A CA 1
ATOM 550 C C . GLU A 1 72 ? -1.462 11.862 20.269 1.00 68.94 72 GLU A C 1
ATOM 552 O O . GLU A 1 72 ? -2.423 11.096 20.190 1.00 68.94 72 GLU A O 1
ATOM 557 N N . THR A 1 73 ? -1.615 13.165 20.518 1.00 63.44 73 THR A N 1
ATOM 558 C CA . THR A 1 73 ? -2.865 13.892 20.397 1.00 63.44 73 THR A CA 1
ATOM 559 C C . THR A 1 73 ? -3.462 13.496 19.059 1.00 63.44 73 THR A C 1
ATOM 561 O O . THR A 1 73 ? -2.724 13.505 18.070 1.00 63.44 73 THR A O 1
ATOM 564 N N . PRO A 1 74 ? -4.759 13.133 18.993 1.00 65.62 74 PRO A N 1
ATOM 565 C CA . PRO A 1 74 ? -5.392 12.860 17.718 1.00 65.62 74 PRO A CA 1
ATOM 566 C C . PRO A 1 74 ? -5.154 14.094 16.864 1.00 65.62 74 PRO A C 1
ATOM 568 O O . PRO A 1 74 ? -5.700 15.164 17.146 1.00 65.62 74 PRO A O 1
ATOM 571 N N . VAL A 1 75 ? -4.254 13.968 15.887 1.00 62.34 75 VAL A N 1
ATOM 572 C CA . VAL A 1 75 ? -3.999 15.027 14.926 1.00 62.34 75 VAL A CA 1
ATOM 573 C C . VAL A 1 75 ? -5.373 15.277 14.336 1.00 62.34 75 VAL A C 1
ATOM 575 O O . VAL A 1 75 ? -5.952 14.323 13.804 1.00 62.34 75 VAL A O 1
ATOM 578 N N . PRO A 1 76 ? -5.951 16.484 14.499 1.00 66.88 76 PRO A N 1
ATOM 579 C CA . PRO A 1 76 ? -7.220 16.796 13.880 1.00 66.88 76 PRO A CA 1
ATOM 580 C C . PRO A 1 76 ? -7.019 16.458 12.418 1.00 66.88 76 PRO A C 1
ATOM 582 O O . PRO A 1 76 ? -6.151 17.042 11.763 1.00 66.88 76 PRO A O 1
ATOM 585 N N . MET A 1 77 ? -7.715 15.424 11.958 1.00 60.97 77 MET A N 1
ATOM 586 C CA . MET A 1 77 ? -7.631 14.980 10.585 1.00 60.97 77 MET A CA 1
ATOM 587 C C . MET A 1 77 ? -8.363 16.067 9.807 1.00 60.97 77 MET A C 1
ATOM 589 O O . MET A 1 77 ? -9.569 15.996 9.600 1.00 60.97 77 MET A O 1
ATOM 593 N N . LEU A 1 78 ? -7.660 17.172 9.551 1.00 71.69 78 LEU A N 1
ATOM 594 C CA . LEU A 1 78 ? -8.185 18.292 8.801 1.00 71.69 78 LEU A CA 1
ATOM 595 C C . LEU A 1 78 ? -8.561 17.723 7.444 1.00 71.69 78 LEU A 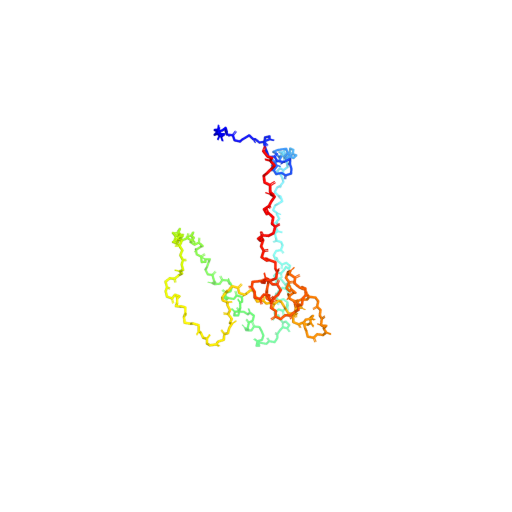C 1
ATOM 597 O O . LEU A 1 78 ? -7.743 17.037 6.819 1.00 71.69 78 LEU A O 1
ATOM 601 N N . ASP A 1 79 ? -9.791 17.997 7.014 1.00 69.56 79 ASP A N 1
ATOM 602 C CA . ASP A 1 79 ? -10.200 17.699 5.652 1.00 69.56 79 ASP A CA 1
ATOM 603 C C . ASP A 1 79 ? -9.108 18.242 4.729 1.00 69.56 79 ASP A C 1
ATOM 605 O O . ASP A 1 79 ? -8.733 19.418 4.864 1.00 69.56 79 ASP A O 1
ATOM 609 N N . PRO A 1 80 ? -8.518 17.403 3.855 1.00 69.69 80 PRO A N 1
ATOM 610 C CA . PRO A 1 80 ? -7.462 17.866 2.979 1.00 69.69 80 PRO A CA 1
ATOM 611 C C . PRO A 1 80 ? -8.025 19.060 2.222 1.00 69.69 80 PRO A C 1
ATOM 613 O O . PRO A 1 80 ? -9.037 18.923 1.529 1.00 69.69 80 PRO A O 1
ATOM 616 N N . ALA A 1 81 ? -7.404 20.232 2.412 1.00 70.19 81 ALA A N 1
ATOM 617 C CA . ALA A 1 81 ? -7.818 21.454 1.740 1.00 70.19 81 ALA A CA 1
ATOM 618 C C . ALA A 1 81 ? -8.065 21.104 0.269 1.00 70.19 81 ALA A C 1
ATOM 620 O O . ALA A 1 81 ? -7.203 20.420 -0.299 1.00 70.19 81 ALA A O 1
ATOM 621 N N . PRO A 1 82 ? -9.218 21.481 -0.325 1.00 66.94 82 PRO A N 1
ATOM 622 C CA . PRO A 1 82 ? -9.554 21.110 -1.689 1.00 66.94 82 PRO A CA 1
ATOM 623 C C . PRO A 1 82 ? -8.378 21.470 -2.583 1.00 66.94 82 PRO A C 1
ATOM 625 O O . PRO A 1 82 ? -8.113 22.640 -2.857 1.00 66.94 82 PRO A O 1
ATOM 628 N N . MET A 1 83 ? -7.600 20.455 -2.952 1.00 56.75 83 MET A N 1
ATOM 629 C CA . MET A 1 83 ? -6.426 20.653 -3.769 1.00 56.75 83 MET A CA 1
ATOM 630 C C . MET A 1 83 ? -6.998 20.939 -5.145 1.00 56.75 83 MET A C 1
ATOM 632 O O . MET A 1 83 ? -7.395 20.011 -5.853 1.00 56.75 83 MET A O 1
ATOM 636 N N . GLU A 1 84 ? -7.131 22.226 -5.467 1.00 66.56 84 GLU A N 1
ATOM 637 C CA . GLU A 1 84 ? -7.402 22.726 -6.807 1.00 66.56 84 GLU A CA 1
ATOM 638 C C . GLU A 1 84 ? -6.454 21.968 -7.732 1.00 66.56 84 GLU A C 1
ATOM 640 O O . GLU A 1 84 ? -5.242 22.209 -7.761 1.00 66.56 84 GLU A O 1
ATOM 645 N N . ARG A 1 85 ? -6.991 20.945 -8.406 1.00 57.62 85 ARG A N 1
ATOM 646 C CA . ARG A 1 85 ? -6.245 20.120 -9.345 1.00 57.62 85 ARG A CA 1
ATOM 647 C C . ARG A 1 85 ? -5.914 21.020 -10.519 1.00 57.62 85 ARG A C 1
ATOM 649 O O . ARG A 1 85 ? -6.614 21.030 -11.529 1.00 57.62 85 ARG A O 1
ATOM 656 N N . THR A 1 86 ? -4.827 21.766 -10.395 1.00 57.66 86 THR A N 1
ATOM 657 C CA . THR A 1 86 ? -4.172 22.399 -11.523 1.00 57.66 86 THR A CA 1
ATOM 658 C C . THR A 1 86 ? -3.724 21.255 -12.416 1.00 57.66 86 THR A C 1
ATOM 660 O O . THR A 1 86 ? -2.764 20.541 -12.133 1.00 57.66 86 THR A O 1
ATOM 663 N N . ARG A 1 87 ? -4.497 21.001 -13.476 1.00 63.28 87 ARG A N 1
ATOM 664 C CA . ARG A 1 87 ? -4.064 20.149 -14.581 1.00 63.28 87 ARG A CA 1
ATOM 665 C C . ARG A 1 87 ? -2.674 20.627 -14.988 1.00 63.28 87 ARG A C 1
ATOM 667 O O . ARG A 1 87 ? -2.546 21.707 -15.555 1.00 63.28 87 ARG A O 1
ATOM 674 N N . GLY A 1 88 ? -1.642 19.851 -14.686 1.00 69.50 88 GLY A N 1
ATOM 675 C CA . GLY A 1 88 ? -0.288 20.289 -14.974 1.00 69.50 88 GLY A CA 1
ATOM 676 C C . GLY A 1 88 ? 0.782 19.560 -14.187 1.00 69.50 88 GLY A C 1
ATOM 677 O O . GLY A 1 88 ? 0.528 18.801 -13.254 1.00 69.50 88 GLY A O 1
ATOM 678 N N . ARG A 1 89 ? 2.013 19.801 -14.628 1.00 66.38 89 ARG A N 1
ATOM 679 C CA . ARG A 1 89 ? 3.237 19.366 -13.968 1.00 66.38 89 ARG A CA 1
ATOM 680 C C . ARG A 1 89 ? 3.403 20.190 -12.681 1.00 66.38 89 ARG A C 1
ATOM 682 O O . ARG A 1 89 ? 3.232 21.406 -12.759 1.00 66.38 89 ARG A O 1
ATOM 689 N N . PRO A 1 90 ? 3.755 19.590 -11.531 1.00 68.75 90 PRO A N 1
ATOM 690 C CA . PRO A 1 90 ? 3.994 20.354 -10.313 1.00 68.75 90 PRO A CA 1
ATOM 691 C C . PRO A 1 90 ? 5.064 21.437 -10.543 1.00 68.75 90 PRO A C 1
ATOM 693 O O . PRO A 1 90 ? 6.042 21.189 -11.272 1.00 68.75 90 PRO A O 1
ATOM 696 N N . PRO A 1 91 ? 4.889 22.631 -9.948 1.00 64.81 91 PRO A N 1
ATOM 697 C CA . PRO A 1 91 ? 5.859 23.712 -10.057 1.00 64.81 91 PRO A CA 1
ATOM 698 C C . PRO A 1 91 ? 7.219 23.234 -9.531 1.00 64.81 91 PRO A C 1
ATOM 700 O O . PRO A 1 91 ? 7.300 22.575 -8.499 1.00 64.81 91 PRO A O 1
ATOM 703 N N . GLY A 1 92 ? 8.290 23.508 -10.279 1.00 67.12 92 GLY A N 1
ATOM 704 C CA . GLY A 1 92 ? 9.656 23.082 -9.935 1.00 67.12 92 GLY A CA 1
ATOM 705 C C . GLY A 1 92 ? 10.117 21.764 -10.566 1.00 67.12 92 GLY A C 1
ATOM 706 O O . GLY A 1 92 ? 11.297 21.427 -10.498 1.00 67.12 92 GLY A O 1
ATOM 707 N N . SER A 1 93 ? 9.243 21.037 -11.263 1.00 64.62 93 SER A N 1
ATOM 708 C CA . SER A 1 93 ? 9.684 19.898 -12.067 1.00 64.62 93 SER A CA 1
ATOM 709 C C . SER A 1 93 ? 10.426 20.400 -13.316 1.00 64.62 93 SER A C 1
ATOM 711 O O . SER A 1 93 ? 9.831 20.845 -14.296 1.00 64.62 93 SER A O 1
ATOM 713 N N . SER A 1 94 ? 11.757 20.358 -13.318 1.00 65.62 94 SER A N 1
ATOM 714 C CA . SER A 1 94 ? 12.565 20.610 -14.518 1.00 65.62 94 SER A CA 1
ATOM 715 C C . SER A 1 94 ? 12.727 19.302 -15.300 1.00 65.62 94 SER A C 1
ATOM 717 O O . SER A 1 94 ? 12.670 18.208 -14.743 1.00 65.62 94 SER A O 1
ATOM 719 N N . SER A 1 95 ? 12.821 19.357 -16.626 1.00 59.19 95 SER A N 1
ATOM 720 C CA . SER A 1 95 ? 13.159 18.184 -17.446 1.00 59.19 95 SER A CA 1
ATOM 721 C C . SER A 1 95 ? 14.673 18.071 -17.614 1.00 59.19 95 SER A C 1
ATOM 723 O O . SER A 1 95 ? 15.143 17.770 -18.715 1.00 59.19 95 SER A O 1
ATOM 725 N N . GLN A 1 96 ? 15.446 18.371 -16.565 1.00 56.47 96 GLN A N 1
ATOM 726 C CA . GLN A 1 96 ? 16.876 18.104 -16.594 1.00 56.47 96 GLN A CA 1
ATOM 727 C C . GLN A 1 96 ? 17.034 16.590 -16.535 1.00 56.47 96 GLN A C 1
ATOM 729 O O . GLN A 1 96 ? 17.018 15.962 -15.480 1.00 56.47 96 GLN A O 1
ATOM 734 N N . ARG A 1 97 ? 17.081 15.990 -17.725 1.00 51.47 97 ARG A N 1
ATOM 735 C CA . ARG A 1 97 ? 17.455 14.600 -17.900 1.00 51.47 97 ARG A CA 1
ATOM 736 C C . ARG A 1 97 ? 18.878 14.505 -17.372 1.00 51.47 97 ARG A C 1
ATOM 738 O O . ARG A 1 97 ? 19.813 14.926 -18.049 1.00 51.47 97 ARG A O 1
ATOM 745 N N . ALA A 1 98 ? 19.036 13.983 -16.157 1.00 51.22 98 ALA A N 1
ATOM 746 C CA . ALA A 1 98 ? 20.277 13.318 -15.816 1.00 51.22 98 ALA A CA 1
ATOM 747 C C . ALA A 1 98 ? 20.560 12.348 -16.969 1.00 51.22 98 ALA A C 1
ATOM 749 O O . ALA A 1 98 ? 19.640 11.718 -17.485 1.00 51.22 98 ALA A O 1
ATOM 750 N N . PHE A 1 99 ? 21.809 12.291 -17.407 1.00 50.75 99 PHE A N 1
ATOM 751 C CA . PHE A 1 99 ? 22.345 11.549 -18.554 1.00 50.75 99 PHE A CA 1
ATOM 752 C C . PHE A 1 99 ? 22.033 10.027 -18.572 1.00 50.75 99 PHE A C 1
ATOM 754 O O . PHE A 1 99 ? 22.516 9.277 -19.413 1.00 50.75 99 PHE A O 1
ATOM 761 N N . VAL A 1 100 ? 21.186 9.553 -17.664 1.00 56.09 100 VAL A N 1
ATOM 762 C CA . VAL A 1 100 ? 20.670 8.198 -17.579 1.00 56.09 100 VAL A CA 1
ATOM 763 C C . VAL A 1 100 ? 19.311 8.159 -18.285 1.00 56.09 100 VAL A C 1
ATOM 765 O O . VAL A 1 100 ? 18.396 8.901 -17.946 1.00 56.09 100 VAL A O 1
ATOM 768 N N . ASN A 1 101 ? 19.179 7.292 -19.290 1.00 54.62 101 ASN A N 1
ATOM 769 C CA . ASN A 1 101 ? 17.967 7.051 -20.087 1.00 54.62 101 ASN A CA 1
ATOM 770 C C . ASN A 1 101 ? 16.799 6.435 -19.279 1.00 54.62 101 ASN A C 1
ATOM 772 O O . ASN A 1 101 ? 16.142 5.505 -19.742 1.00 54.62 101 ASN A O 1
ATOM 776 N N . THR A 1 102 ? 16.513 6.917 -18.075 1.00 55.66 102 THR A N 1
ATOM 777 C CA . THR A 1 102 ? 15.340 6.520 -17.298 1.00 55.66 102 THR A CA 1
ATOM 778 C C . THR A 1 102 ? 14.205 7.475 -17.635 1.00 55.66 102 THR A C 1
ATOM 780 O O . THR A 1 102 ? 14.081 8.580 -17.108 1.00 55.66 102 THR A O 1
ATOM 783 N N . SER A 1 103 ? 13.369 7.079 -18.599 1.00 56.72 103 SER A N 1
ATOM 784 C CA . SER A 1 103 ? 12.147 7.832 -18.873 1.00 56.72 103 SER A CA 1
ATOM 785 C C . SER A 1 103 ? 11.292 7.844 -17.604 1.00 56.72 103 SER A C 1
ATOM 787 O O . SER A 1 103 ? 11.028 6.786 -17.042 1.00 56.72 103 SER A O 1
ATOM 789 N N . SER A 1 104 ? 10.818 9.017 -17.184 1.00 61.06 104 SER A N 1
ATOM 790 C CA . SER A 1 104 ? 9.955 9.200 -16.003 1.00 61.06 104 SER A CA 1
ATOM 791 C C . SER A 1 104 ? 8.660 8.366 -16.026 1.00 61.06 104 SER A C 1
ATOM 793 O O . SER A 1 104 ? 7.977 8.278 -15.012 1.00 61.06 104 SER A O 1
ATOM 795 N N . THR A 1 105 ? 8.307 7.771 -17.165 1.00 63.38 105 THR A N 1
ATOM 796 C CA . THR A 1 105 ? 7.141 6.902 -17.351 1.00 63.38 105 THR A CA 1
ATOM 797 C C . THR A 1 105 ? 7.458 5.410 -17.241 1.00 63.38 105 THR A C 1
ATOM 799 O O . THR A 1 105 ? 6.564 4.587 -17.441 1.00 63.38 105 THR A O 1
ATOM 802 N N . GLN A 1 106 ? 8.703 5.024 -16.950 1.00 66.06 106 GLN A N 1
ATOM 803 C CA . GLN A 1 106 ? 9.012 3.623 -16.689 1.00 66.06 106 GLN A CA 1
ATOM 804 C C . GLN A 1 106 ? 8.526 3.244 -15.294 1.00 66.06 106 GLN A C 1
ATOM 806 O O . GLN A 1 106 ? 8.944 3.819 -14.294 1.00 66.06 106 GLN A O 1
ATOM 811 N N . ARG A 1 107 ? 7.624 2.260 -15.254 1.00 73.44 107 ARG A N 1
ATOM 812 C CA . ARG A 1 107 ? 7.273 1.550 -14.028 1.00 73.44 107 ARG A CA 1
ATOM 813 C C . ARG A 1 107 ? 8.543 0.909 -13.473 1.00 73.44 107 ARG A C 1
ATOM 815 O O . ARG A 1 107 ? 9.283 0.300 -14.243 1.00 73.44 107 ARG A O 1
ATOM 822 N N . ASP A 1 108 ? 8.755 1.032 -12.169 1.00 71.75 108 ASP A N 1
ATOM 823 C CA . ASP A 1 108 ? 9.795 0.279 -11.476 1.00 71.75 108 ASP A CA 1
ATOM 824 C C . ASP A 1 108 ? 9.446 -1.220 -11.552 1.00 71.75 108 ASP A C 1
ATOM 826 O O . ASP A 1 108 ? 8.360 -1.610 -11.097 1.00 71.75 108 ASP A O 1
ATOM 830 N N . PRO A 1 109 ? 10.257 -2.052 -12.230 1.00 73.94 109 PRO A N 1
ATOM 831 C CA . PRO A 1 109 ? 9.949 -3.466 -12.369 1.00 73.94 109 PRO A CA 1
ATOM 832 C C . PRO A 1 109 ? 10.058 -4.171 -11.015 1.00 73.94 109 PRO A C 1
ATOM 834 O O . PRO A 1 109 ? 10.932 -3.885 -10.199 1.00 73.94 109 PRO A O 1
ATOM 837 N N . SER A 1 110 ? 9.156 -5.120 -10.769 1.00 80.62 110 SER A N 1
ATOM 838 C CA . SER A 1 110 ? 9.146 -5.873 -9.512 1.00 80.62 110 SER A CA 1
ATOM 839 C C . SER A 1 110 ? 10.386 -6.769 -9.358 1.00 80.62 110 SER A C 1
ATOM 841 O O . SER A 1 110 ? 11.008 -7.182 -10.337 1.00 80.62 110 SER A O 1
ATOM 843 N N . GLN A 1 111 ? 10.726 -7.153 -8.122 1.00 76.56 111 GLN A N 1
ATOM 844 C CA . GLN A 1 111 ? 11.869 -8.039 -7.841 1.00 76.56 111 GLN A CA 1
ATOM 845 C C . GLN A 1 111 ? 11.785 -9.391 -8.580 1.00 76.56 111 GLN A C 1
ATOM 847 O O . GLN A 1 111 ? 12.802 -9.937 -9.010 1.00 76.56 111 GLN A O 1
ATOM 852 N N . PHE A 1 112 ? 10.570 -9.896 -8.811 1.00 69.69 112 PHE A N 1
ATOM 853 C CA . PHE A 1 112 ? 10.327 -11.106 -9.600 1.00 69.69 112 PHE A CA 1
ATOM 854 C C . PHE A 1 112 ? 10.645 -10.924 -11.094 1.00 69.69 112 PHE A C 1
ATOM 856 O O . PHE A 1 112 ? 11.130 -11.857 -11.735 1.00 69.69 112 PHE A O 1
ATOM 863 N N . GLU A 1 113 ? 10.447 -9.726 -11.654 1.00 72.56 113 GLU A N 1
ATOM 864 C CA . GLU A 1 113 ? 10.803 -9.425 -13.048 1.00 72.56 113 GLU A CA 1
ATOM 865 C C . GLU A 1 113 ? 12.321 -9.417 -13.258 1.00 72.56 113 GLU A C 1
ATOM 867 O O . GLU A 1 113 ? 12.796 -9.871 -14.300 1.00 72.56 113 GLU A O 1
ATOM 872 N N . TYR A 1 114 ? 13.099 -8.972 -12.267 1.00 69.12 114 TYR A N 1
ATOM 873 C CA . TYR A 1 114 ? 14.562 -9.035 -12.329 1.00 69.12 114 TYR A CA 1
ATOM 874 C C . TYR A 1 114 ? 15.073 -10.474 -12.357 1.00 69.12 114 TYR A C 1
ATOM 876 O O . TYR A 1 114 ? 15.921 -10.802 -13.188 1.00 69.12 114 TYR A O 1
ATOM 884 N N . PHE A 1 115 ? 14.528 -11.343 -11.501 1.00 67.94 115 PHE A N 1
ATOM 885 C CA . PHE A 1 115 ? 14.917 -12.752 -11.476 1.00 67.94 115 PHE A CA 1
ATOM 886 C C . PHE A 1 115 ? 14.600 -13.439 -12.810 1.00 67.94 115 PHE A C 1
ATOM 888 O O . PHE A 1 115 ? 15.477 -14.093 -13.377 1.00 67.94 115 PHE A O 1
ATOM 895 N N . LEU A 1 116 ? 13.398 -13.220 -13.360 1.00 65.00 116 LEU A N 1
ATOM 896 C CA . LEU A 1 116 ? 13.000 -13.763 -14.665 1.00 65.00 116 LEU A CA 1
ATOM 897 C C . LEU A 1 116 ? 13.876 -13.244 -15.815 1.00 65.00 116 LEU A C 1
ATOM 899 O O . LEU A 1 116 ? 14.261 -14.025 -16.681 1.00 65.00 116 LEU A O 1
ATOM 903 N N . ASN A 1 117 ? 14.229 -11.955 -15.817 1.00 61.91 117 ASN A N 1
ATOM 904 C CA . ASN A 1 117 ? 15.094 -11.367 -16.847 1.00 61.91 117 ASN A CA 1
ATOM 905 C C . ASN A 1 117 ? 16.560 -11.839 -16.750 1.00 61.91 117 ASN A C 1
ATOM 907 O O . ASN A 1 117 ? 17.260 -11.827 -17.763 1.00 61.91 117 ASN A O 1
ATOM 911 N N . ALA A 1 118 ? 17.029 -12.220 -15.556 1.00 65.38 118 ALA A N 1
ATOM 912 C CA . ALA A 1 118 ? 18.403 -12.664 -15.314 1.00 65.38 118 ALA A CA 1
ATOM 913 C C . ALA A 1 118 ? 18.613 -14.165 -15.567 1.00 65.38 118 ALA A C 1
ATOM 915 O O . ALA A 1 118 ? 19.662 -14.560 -16.070 1.00 65.38 118 ALA A O 1
ATOM 916 N N . THR A 1 119 ? 17.632 -15.004 -15.221 1.00 59.25 119 THR A N 1
ATOM 917 C CA . THR A 1 119 ? 17.768 -16.473 -15.292 1.00 59.25 119 THR A CA 1
ATOM 918 C C . THR A 1 119 ? 17.230 -17.090 -16.574 1.00 59.25 119 THR A C 1
ATOM 920 O O . THR A 1 119 ? 17.621 -18.202 -16.920 1.00 59.25 119 THR A O 1
ATOM 923 N N . GLN A 1 120 ? 16.369 -16.392 -17.314 1.00 56.50 120 GLN A N 1
ATOM 924 C CA . GLN A 1 120 ? 15.845 -16.885 -18.583 1.00 56.50 120 GLN A CA 1
ATOM 925 C C . GLN A 1 120 ? 15.991 -15.803 -19.658 1.00 56.50 120 GLN A C 1
ATOM 927 O O . GLN A 1 120 ? 15.615 -14.653 -19.423 1.00 56.50 120 GLN A O 1
ATOM 932 N N . PRO A 1 121 ? 16.437 -16.130 -20.887 1.00 53.97 121 PRO A N 1
ATOM 933 C CA . PRO A 1 121 ? 16.161 -15.298 -22.053 1.00 53.97 121 PRO A CA 1
ATOM 934 C C . PRO A 1 121 ? 14.662 -15.416 -22.385 1.00 53.97 121 PRO A C 1
ATOM 936 O O . PRO A 1 121 ? 14.261 -15.984 -23.397 1.00 53.97 121 PRO A O 1
ATOM 939 N N . GLY A 1 122 ? 13.814 -14.945 -21.472 1.00 50.88 122 GLY A N 1
ATOM 940 C CA . GLY A 1 122 ? 12.369 -15.041 -21.568 1.00 50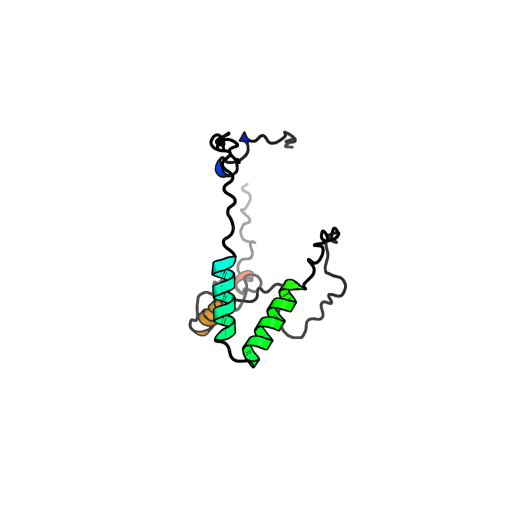.88 122 GLY A CA 1
ATOM 941 C C . GLY A 1 122 ? 11.787 -14.095 -22.628 1.00 50.88 122 GLY A C 1
ATOM 942 O O . GLY A 1 122 ? 12.457 -13.168 -23.099 1.00 50.88 122 GLY A O 1
ATOM 943 N N . PRO A 1 123 ? 10.497 -14.265 -22.973 1.00 55.94 123 PRO A N 1
ATOM 944 C CA . PRO A 1 123 ? 9.771 -13.496 -23.997 1.00 55.94 123 PRO A CA 1
ATOM 945 C C . PRO A 1 123 ? 9.618 -11.986 -23.700 1.00 55.94 123 PRO A C 1
ATOM 947 O O . PRO A 1 123 ? 8.990 -11.265 -24.470 1.00 55.94 123 PRO A O 1
ATOM 950 N N . SER A 1 124 ? 10.210 -11.500 -22.607 1.00 59.50 124 SER A N 1
ATOM 951 C CA . SER A 1 124 ? 10.183 -10.121 -22.099 1.00 59.50 124 SER A CA 1
ATOM 952 C C . SER A 1 124 ? 10.862 -9.099 -23.024 1.00 59.50 124 SER A C 1
ATOM 954 O O . SER A 1 124 ? 10.521 -7.912 -23.020 1.00 59.50 124 SER A O 1
ATOM 956 N N . ARG A 1 125 ? 11.783 -9.531 -23.895 1.00 70.12 125 ARG A N 1
ATOM 957 C CA . ARG A 1 125 ? 12.360 -8.615 -24.885 1.00 70.12 125 ARG A CA 1
ATOM 958 C C . ARG A 1 125 ? 11.329 -8.334 -25.974 1.00 70.12 125 ARG A C 1
ATOM 960 O O . ARG A 1 125 ? 11.090 -9.177 -26.839 1.00 70.12 125 ARG A O 1
ATOM 967 N N . ARG A 1 126 ? 10.733 -7.135 -25.933 1.00 77.50 126 ARG A N 1
ATOM 968 C CA . ARG A 1 126 ? 9.777 -6.649 -26.942 1.00 77.50 126 ARG A CA 1
ATOM 969 C C . ARG A 1 126 ? 10.312 -6.932 -28.349 1.00 77.50 126 ARG A C 1
ATOM 971 O O . ARG A 1 126 ? 11.332 -6.384 -28.764 1.00 77.50 126 ARG A O 1
ATOM 978 N N . ARG A 1 127 ? 9.611 -7.809 -29.066 1.00 86.00 127 ARG A N 1
ATOM 979 C CA . ARG A 1 127 ? 9.873 -8.126 -30.471 1.00 86.00 127 ARG A CA 1
ATOM 980 C C . ARG A 1 127 ? 9.241 -7.056 -31.348 1.00 86.00 127 ARG A C 1
ATOM 982 O O . ARG A 1 127 ? 8.152 -6.563 -31.049 1.00 86.00 127 ARG A O 1
ATOM 989 N N . CYS A 1 128 ? 9.900 -6.717 -32.447 1.00 87.56 128 CYS A N 1
ATOM 990 C CA . CYS A 1 128 ? 9.339 -5.810 -33.434 1.00 87.56 128 CYS A CA 1
ATOM 991 C C . CYS A 1 128 ? 7.990 -6.340 -33.952 1.00 87.56 128 CYS A C 1
ATOM 993 O O . CYS A 1 128 ? 7.882 -7.502 -34.332 1.00 87.56 128 CYS A O 1
ATOM 995 N N . GLY A 1 129 ? 6.959 -5.494 -34.007 1.00 85.56 129 GLY A N 1
ATOM 996 C CA . GLY A 1 129 ? 5.635 -5.891 -34.500 1.00 85.56 129 GLY A CA 1
ATOM 997 C C . GLY A 1 129 ? 5.621 -6.343 -35.967 1.00 85.56 129 GLY A C 1
ATOM 998 O O . GLY A 1 129 ? 4.781 -7.172 -36.310 1.00 85.56 129 GLY A O 1
ATOM 999 N N . ILE A 1 130 ? 6.570 -5.849 -36.774 1.00 90.44 130 ILE A N 1
ATOM 1000 C CA . ILE A 1 130 ? 6.695 -6.101 -38.219 1.00 90.44 130 ILE A CA 1
ATOM 1001 C C . ILE A 1 130 ? 7.528 -7.367 -38.467 1.00 90.44 130 ILE A C 1
ATOM 1003 O O . ILE A 1 130 ? 6.986 -8.369 -38.911 1.00 90.44 130 ILE A O 1
ATOM 1007 N N . CYS A 1 131 ? 8.816 -7.366 -38.107 1.00 89.88 131 CYS A N 1
ATOM 1008 C CA . CYS A 1 131 ? 9.723 -8.479 -38.426 1.00 89.88 131 CYS A CA 1
ATOM 1009 C C . CYS A 1 131 ? 9.916 -9.508 -37.295 1.00 89.88 131 CYS A C 1
ATOM 1011 O O . CYS A 1 131 ? 10.668 -10.463 -37.455 1.00 89.88 131 CYS A O 1
ATOM 1013 N N . LYS A 1 132 ? 9.304 -9.306 -36.118 1.00 87.56 132 LYS A N 1
ATOM 1014 C CA . LYS A 1 132 ? 9.408 -10.177 -34.922 1.00 87.56 132 LYS A CA 1
ATOM 1015 C C . LYS A 1 132 ? 10.825 -10.379 -34.347 1.00 87.56 132 LYS A C 1
ATOM 1017 O O . LYS A 1 132 ? 10.994 -11.161 -33.405 1.00 87.56 132 LYS A O 1
ATOM 1022 N N . VAL A 1 133 ? 11.819 -9.634 -34.838 1.00 86.19 133 VAL A N 1
ATOM 1023 C CA . VAL A 1 133 ? 13.198 -9.610 -34.318 1.00 86.19 133 VAL A CA 1
ATOM 1024 C C . VAL A 1 133 ? 13.301 -8.670 -33.111 1.00 86.19 133 VAL A C 1
ATOM 1026 O O . VAL A 1 133 ? 12.568 -7.685 -33.002 1.00 86.19 133 VAL A O 1
ATOM 1029 N N . ILE A 1 134 ? 14.196 -8.995 -32.179 1.00 84.31 134 ILE A N 1
ATOM 1030 C CA . ILE A 1 134 ? 14.484 -8.205 -30.974 1.00 84.31 134 ILE A CA 1
ATOM 1031 C C . ILE A 1 134 ? 15.527 -7.124 -31.308 1.00 84.31 134 ILE A C 1
ATOM 1033 O O . ILE A 1 134 ? 16.411 -7.353 -32.125 1.00 84.31 134 ILE A O 1
ATOM 1037 N N . GLY A 1 135 ? 15.453 -5.958 -30.658 1.00 85.38 135 GLY A N 1
ATOM 1038 C CA . GLY A 1 135 ? 16.475 -4.902 -30.765 1.00 85.38 135 GLY A CA 1
ATOM 1039 C C . GLY A 1 135 ? 16.017 -3.628 -31.478 1.00 85.38 135 GLY A C 1
ATOM 1040 O O . GLY A 1 135 ? 16.752 -2.649 -31.508 1.00 85.38 135 GLY A O 1
ATOM 1041 N N . HIS A 1 136 ? 14.792 -3.599 -32.006 1.00 87.50 136 HIS A N 1
ATOM 1042 C CA . HIS A 1 136 ? 14.173 -2.395 -32.558 1.00 87.50 136 HIS A CA 1
ATOM 1043 C C . HIS A 1 136 ? 12.641 -2.458 -32.436 1.00 87.50 136 HIS A C 1
ATOM 1045 O O . HIS A 1 136 ? 12.059 -3.526 -32.245 1.00 87.50 136 HIS A O 1
ATOM 1051 N N . ASN A 1 137 ? 11.972 -1.309 -32.561 1.00 87.19 137 ASN A N 1
ATOM 1052 C CA . ASN A 1 137 ? 10.509 -1.214 -32.541 1.00 87.19 137 ASN A CA 1
ATOM 1053 C C . ASN A 1 137 ? 9.953 -1.133 -33.971 1.00 87.19 137 ASN A C 1
ATOM 1055 O O . ASN A 1 137 ? 10.677 -0.794 -34.901 1.00 87.19 137 ASN A O 1
ATOM 1059 N N . ALA A 1 138 ? 8.643 -1.343 -34.156 1.00 86.94 138 ALA A N 1
ATOM 1060 C CA . ALA A 1 138 ? 8.000 -1.271 -35.479 1.00 86.94 138 ALA A CA 1
ATOM 1061 C C . ALA A 1 138 ? 8.297 0.041 -36.234 1.00 86.94 138 ALA A C 1
ATOM 1063 O O . ALA A 1 138 ? 8.450 0.036 -37.450 1.00 86.94 138 ALA A O 1
ATOM 1064 N N . ARG A 1 139 ? 8.448 1.165 -35.518 1.00 81.75 139 ARG A N 1
ATOM 1065 C CA . ARG A 1 139 ? 8.751 2.468 -36.130 1.00 81.75 139 ARG A CA 1
ATOM 1066 C C . ARG A 1 139 ? 10.142 2.550 -36.759 1.00 81.75 139 ARG A C 1
ATOM 1068 O O . ARG A 1 139 ? 10.286 3.282 -37.731 1.00 81.75 139 ARG A O 1
ATOM 1075 N N . THR A 1 140 ? 11.108 1.812 -36.214 1.00 85.94 140 THR A N 1
ATOM 1076 C CA . THR A 1 140 ? 12.518 1.778 -36.632 1.00 85.94 140 THR A CA 1
ATOM 1077 C C . THR A 1 140 ? 12.875 0.459 -37.320 1.00 85.94 140 THR A C 1
ATOM 1079 O O . THR A 1 140 ? 14.044 0.101 -37.420 1.00 85.94 140 THR A O 1
ATOM 1082 N N . CYS A 1 141 ? 11.867 -0.297 -37.765 1.00 88.56 141 CYS A N 1
ATOM 1083 C CA . CYS A 1 141 ? 12.079 -1.568 -38.434 1.00 88.56 141 CYS A CA 1
ATOM 1084 C C . CYS A 1 141 ? 12.614 -1.351 -39.855 1.00 88.56 141 CYS A C 1
ATOM 1086 O O . CYS A 1 141 ? 11.972 -0.630 -40.620 1.00 88.56 141 CYS A O 1
ATOM 1088 N N . PRO A 1 142 ? 13.716 -2.011 -40.253 1.00 86.94 142 PRO A N 1
ATOM 1089 C CA . PRO A 1 142 ? 14.246 -1.903 -41.612 1.00 86.94 142 PRO A CA 1
ATOM 1090 C C . PRO A 1 142 ? 13.263 -2.441 -42.663 1.00 86.94 142 PRO A C 1
ATOM 1092 O O . PRO A 1 142 ? 13.202 -1.928 -43.774 1.00 86.94 142 PRO A O 1
ATOM 1095 N N . GLN A 1 143 ? 12.416 -3.410 -42.295 1.00 85.31 143 GLN A N 1
ATOM 1096 C CA . GLN A 1 143 ? 11.381 -3.955 -43.180 1.00 85.31 143 GLN A CA 1
ATOM 1097 C C . GLN A 1 143 ? 10.151 -3.046 -43.327 1.00 85.31 143 GLN A C 1
ATOM 1099 O O . GLN A 1 143 ? 9.282 -3.326 -44.148 1.00 85.31 143 GLN A O 1
ATOM 1104 N N . ARG A 1 144 ? 10.062 -1.940 -42.573 1.00 79.19 144 ARG A N 1
ATOM 1105 C CA . ARG A 1 144 ? 8.957 -0.978 -42.707 1.00 79.19 144 ARG A CA 1
ATOM 1106 C C . ARG A 1 144 ? 8.968 -0.265 -44.062 1.00 79.19 144 ARG A C 1
ATOM 1108 O O . ARG A 1 144 ? 7.906 0.096 -44.546 1.00 79.19 144 ARG A O 1
ATOM 1115 N N . LEU A 1 145 ? 10.145 -0.070 -44.659 1.00 67.50 145 LEU A N 1
ATOM 1116 C CA . LEU A 1 145 ? 10.297 0.628 -45.942 1.00 67.50 145 LEU A CA 1
ATOM 1117 C C . LEU A 1 145 ? 9.950 -0.245 -47.157 1.00 67.50 145 LEU A C 1
ATOM 1119 O O . LEU A 1 145 ? 9.817 0.280 -48.253 1.00 67.50 145 LEU A O 1
ATOM 1123 N N . VAL A 1 146 ? 9.798 -1.560 -46.968 1.00 61.88 146 VAL A N 1
ATOM 1124 C CA . VAL A 1 146 ? 9.520 -2.507 -48.062 1.00 61.88 146 VAL A CA 1
ATOM 1125 C C . VAL A 1 146 ? 8.014 -2.645 -48.325 1.00 61.88 146 VAL A C 1
ATOM 1127 O O . VAL A 1 146 ? 7.614 -3.015 -49.419 1.00 61.88 146 VAL A O 1
ATOM 1130 N N . PHE A 1 147 ? 7.164 -2.268 -47.365 1.00 54.50 147 PHE A N 1
ATOM 1131 C CA . PHE A 1 147 ? 5.714 -2.174 -47.552 1.00 54.50 147 PHE A CA 1
ATOM 1132 C C . PHE A 1 147 ? 5.310 -0.712 -47.767 1.00 54.50 147 PHE A C 1
ATOM 1134 O O . PHE A 1 147 ? 4.691 -0.089 -46.902 1.00 54.50 147 PHE A O 1
ATOM 1141 N N . SER A 1 148 ? 5.697 -0.145 -48.910 1.00 50.03 148 SER A N 1
ATOM 1142 C CA . SER A 1 148 ? 5.067 1.085 -49.393 1.00 50.03 148 SER A CA 1
ATOM 1143 C C . SER A 1 148 ? 3.689 0.711 -49.965 1.00 50.03 148 SER A C 1
ATOM 1145 O O . SER A 1 148 ? 3.618 -0.202 -50.783 1.00 50.03 148 SER A O 1
ATOM 1147 N N . PRO A 1 149 ? 2.580 1.346 -49.553 1.00 55.84 149 PRO A N 1
ATOM 1148 C CA . PRO A 1 149 ? 1.221 0.973 -49.961 1.00 55.84 149 PRO A CA 1
ATOM 1149 C C . PRO A 1 149 ? 0.852 1.447 -51.384 1.00 55.84 149 PRO A C 1
ATOM 1151 O O . PRO A 1 149 ? -0.321 1.662 -51.678 1.00 55.84 149 PRO A O 1
ATOM 1154 N N . GLU A 1 150 ? 1.832 1.638 -52.268 1.00 54.44 150 GLU A N 1
ATOM 1155 C CA . GLU A 1 150 ? 1.630 2.237 -53.597 1.00 54.44 150 GLU A CA 1
ATOM 1156 C C . GLU A 1 150 ? 1.012 1.262 -54.623 1.00 54.44 150 GLU A C 1
ATOM 1158 O O . GLU A 1 150 ? 0.477 1.713 -55.631 1.00 54.44 150 GLU A O 1
ATOM 1163 N N . ASP A 1 151 ? 0.969 -0.046 -54.344 1.00 53.22 151 ASP A N 1
ATOM 1164 C CA . ASP A 1 151 ? 0.524 -1.056 -55.323 1.00 53.22 151 ASP A CA 1
ATOM 1165 C C . ASP A 1 151 ? -0.985 -1.383 -55.297 1.00 53.22 151 ASP A C 1
ATOM 1167 O O . ASP A 1 151 ? -1.441 -2.261 -56.023 1.00 53.22 151 ASP A O 1
ATOM 1171 N N . ASN A 1 152 ? -1.801 -0.665 -54.514 1.00 53.88 152 ASN A N 1
ATOM 1172 C CA . ASN A 1 152 ? -3.264 -0.849 -54.482 1.00 53.88 152 ASN A CA 1
ATOM 1173 C C . ASN A 1 152 ? -4.034 0.262 -55.224 1.00 53.88 152 ASN A C 1
ATOM 1175 O O . ASN A 1 152 ? -5.088 0.716 -54.775 1.00 53.88 152 ASN A O 1
ATOM 1179 N N . ARG A 1 153 ? -3.539 0.706 -56.387 1.00 53.22 153 ARG A N 1
ATOM 1180 C CA . ARG A 1 153 ? -4.387 1.414 -57.361 1.00 53.22 153 ARG A CA 1
ATOM 1181 C C . ARG A 1 153 ? -4.971 0.406 -58.339 1.00 53.22 153 ARG A C 1
ATOM 1183 O O . ARG A 1 153 ? -4.391 0.113 -59.378 1.00 53.22 153 ARG A O 1
ATOM 1190 N N . THR A 1 154 ? -6.145 -0.103 -57.984 1.00 57.19 154 THR A N 1
ATOM 1191 C CA . THR A 1 154 ? -7.076 -0.744 -58.913 1.00 57.19 154 THR A CA 1
ATOM 1192 C C . THR A 1 154 ? -7.232 0.148 -60.152 1.00 57.19 154 THR A C 1
ATOM 1194 O O . THR A 1 154 ? -7.605 1.315 -59.992 1.00 57.19 154 THR A O 1
ATOM 1197 N N . PRO A 1 155 ? -6.949 -0.334 -61.375 1.00 52.75 155 PRO A N 1
ATOM 1198 C CA . PRO A 1 155 ? -7.258 0.433 -62.571 1.00 52.75 155 PRO A CA 1
ATOM 1199 C C . PRO A 1 155 ? -8.781 0.558 -62.678 1.00 52.75 155 PRO A C 1
ATOM 1201 O O . PRO A 1 155 ? -9.502 -0.439 -62.630 1.00 52.75 155 PRO A O 1
ATOM 1204 N N . ALA A 1 156 ? -9.269 1.795 -62.771 1.00 49.97 156 ALA A N 1
ATOM 1205 C CA . ALA A 1 156 ? -10.663 2.067 -63.082 1.00 49.97 156 ALA A CA 1
ATOM 1206 C C . ALA A 1 156 ? -10.987 1.446 -64.451 1.00 49.97 156 ALA A C 1
ATOM 1208 O O . ALA A 1 156 ? -10.305 1.715 -65.439 1.00 49.97 156 ALA A O 1
ATOM 1209 N N . ALA A 1 157 ? -11.977 0.555 -64.461 1.00 55.44 157 ALA A N 1
ATOM 1210 C CA . ALA A 1 157 ? -12.528 -0.072 -65.656 1.00 55.44 157 ALA A CA 1
ATOM 1211 C C . ALA A 1 157 ? -13.356 0.958 -66.475 1.00 55.44 157 ALA A C 1
ATOM 1213 O O . ALA A 1 157 ? -13.689 2.010 -65.926 1.00 55.44 157 ALA A O 1
ATOM 1214 N N . PRO A 1 158 ? -13.628 0.670 -67.763 1.00 60.53 158 PRO A N 1
ATOM 1215 C CA . PRO A 1 158 ? -13.623 1.622 -68.884 1.00 60.53 158 PRO A CA 1
ATOM 1216 C C . PRO A 1 158 ? -14.767 2.638 -68.925 1.00 60.53 158 PRO A C 1
ATOM 1218 O O . PRO A 1 158 ? -15.890 2.304 -68.484 1.00 60.53 158 PRO A O 1
#

Sequence (158 aa):
MITNNTPLTVLDFHCLWRLDVAAPPLPEQLEANSSTELVLDPFLAAVCQRLQMVGPHQKAQILEQLTGIAVETPVPMLDPAPMERTRGRPPGSSSQRAFVNTSSTQRDPSQFEYFLNATQPGPSRRRCGICKVIGHNARTCPQRLVFSPEDNRTPAAP

pLDDT: mean 70.42, std 14.49, range [41.12, 94.06]

Organism: NCBI:txid62708

Radius of gyration: 33.62 Å; chains: 1; bounding box: 59×41×104 Å

InterPro domains:
  IPR036875 Zinc finger, CCHC-type superfamily [SSF57756] (120-144)